Protein AF-A0A6B3GGD8-F1 (afdb_monomer_lite)

pLDDT: mean 86.85, std 11.64, range [50.53, 98.0]

Foldseek 3Di:
DDDPPDDPVCVVVLVDDPDDDDDDDDDDDDDDDAAQHKDKDADQADWDWDQDPVRDTDIDGPRDIDIDHHGD

Structure (mmCIF, N/CA/C/O backbone):
data_AF-A0A6B3GGD8-F1
#
_entry.id   AF-A0A6B3GGD8-F1
#
loop_
_atom_site.group_PDB
_atom_site.id
_atom_site.type_symbol
_atom_site.label_atom_id
_atom_site.label_alt_id
_atom_site.label_comp_id
_atom_site.label_asym_id
_atom_site.label_entity_id
_atom_site.label_seq_id
_atom_site.pdbx_PDB_ins_code
_atom_site.Cartn_x
_atom_site.Cartn_y
_atom_site.Cartn_z
_atom_site.occupancy
_atom_site.B_iso_or_equiv
_atom_site.auth_seq_id
_atom_site.auth_comp_id
_atom_site.auth_asym_id
_atom_site.auth_atom_id
_atom_site.pdbx_PDB_model_num
ATOM 1 N N . MET A 1 1 ? 25.015 -15.831 3.061 1.00 50.53 1 MET A N 1
ATOM 2 C CA . MET A 1 1 ? 25.713 -15.066 2.001 1.00 50.53 1 MET A CA 1
ATOM 3 C C . MET A 1 1 ? 25.275 -13.610 2.094 1.00 50.53 1 MET A C 1
ATOM 5 O O . MET A 1 1 ? 24.106 -13.381 2.373 1.00 50.53 1 MET A O 1
ATOM 9 N N . ARG A 1 2 ? 26.184 -12.641 1.927 1.00 55.62 2 ARG A N 1
ATOM 10 C CA . ARG A 1 2 ? 25.879 -11.198 1.907 1.00 55.62 2 ARG A CA 1
ATOM 11 C C . ARG A 1 2 ? 26.308 -10.638 0.552 1.00 55.62 2 ARG A C 1
ATOM 13 O O . ARG A 1 2 ? 27.459 -10.820 0.171 1.00 55.62 2 ARG A O 1
ATOM 20 N N . PHE A 1 3 ? 25.393 -9.974 -0.147 1.00 58.56 3 PHE A N 1
ATOM 21 C CA . PHE A 1 3 ? 25.651 -9.316 -1.427 1.00 58.56 3 PHE A CA 1
ATOM 22 C C . PHE A 1 3 ? 25.659 -7.805 -1.195 1.00 58.56 3 PHE A C 1
ATOM 24 O O . PHE A 1 3 ? 24.609 -7.211 -0.975 1.00 58.56 3 PHE A O 1
ATOM 31 N N . PHE A 1 4 ? 26.841 -7.189 -1.190 1.00 62.50 4 PHE A N 1
ATOM 32 C CA . PHE A 1 4 ? 26.980 -5.745 -0.948 1.00 62.50 4 PHE A CA 1
ATOM 33 C C . PHE A 1 4 ? 26.784 -4.901 -2.216 1.00 62.50 4 PHE A C 1
ATOM 35 O O . PHE A 1 4 ? 26.492 -3.713 -2.129 1.00 62.50 4 PHE A O 1
ATOM 42 N N . THR A 1 5 ? 26.885 -5.525 -3.390 1.00 74.81 5 THR A N 1
ATOM 43 C CA . THR A 1 5 ? 26.550 -4.921 -4.684 1.00 74.81 5 THR A CA 1
ATOM 44 C C . THR A 1 5 ? 25.670 -5.909 -5.437 1.00 74.81 5 THR A C 1
ATOM 46 O O . THR A 1 5 ? 26.176 -6.839 -6.069 1.00 74.81 5 THR A O 1
ATOM 49 N N . PRO A 1 6 ? 24.346 -5.805 -5.293 1.00 70.38 6 PRO A N 1
ATOM 50 C CA . PRO A 1 6 ? 23.459 -6.768 -5.907 1.00 70.38 6 PRO A CA 1
ATOM 51 C C . PRO A 1 6 ? 23.484 -6.655 -7.433 1.00 70.38 6 PRO A C 1
ATOM 53 O O . PRO A 1 6 ? 23.390 -5.573 -8.005 1.00 70.38 6 PRO A O 1
ATOM 56 N N . SER A 1 7 ? 23.623 -7.801 -8.098 1.00 76.69 7 SER A N 1
ATOM 57 C CA . SER A 1 7 ? 23.508 -7.885 -9.558 1.00 76.69 7 SER A CA 1
ATOM 58 C C . SER A 1 7 ? 22.038 -7.805 -10.011 1.00 76.69 7 SER A C 1
ATOM 60 O O . SER A 1 7 ? 21.137 -8.092 -9.216 1.00 76.69 7 SER A O 1
ATOM 62 N N . PRO A 1 8 ? 21.760 -7.529 -11.302 1.00 74.69 8 PRO A N 1
ATOM 63 C CA . PRO A 1 8 ? 20.394 -7.514 -11.838 1.00 74.69 8 PRO A CA 1
ATOM 64 C C . PRO A 1 8 ? 19.604 -8.811 -11.594 1.00 74.69 8 PRO A C 1
ATOM 66 O O . PRO A 1 8 ? 18.380 -8.783 -11.485 1.00 74.69 8 PRO A O 1
ATOM 69 N N . LEU A 1 9 ? 20.293 -9.951 -11.471 1.00 76.12 9 LEU A N 1
ATOM 70 C CA . LEU A 1 9 ? 19.668 -11.231 -11.138 1.00 76.12 9 LEU A CA 1
ATOM 71 C C . LEU A 1 9 ? 19.138 -11.245 -9.693 1.00 76.12 9 LEU A C 1
ATOM 73 O O . LEU A 1 9 ? 18.043 -11.742 -9.456 1.00 76.12 9 LEU A O 1
ATOM 77 N N . HIS A 1 10 ? 19.840 -10.618 -8.745 1.00 71.81 10 HIS A N 1
ATOM 78 C CA . HIS A 1 10 ? 19.376 -10.480 -7.358 1.00 71.81 10 HIS A CA 1
ATOM 79 C C . HIS A 1 10 ? 18.177 -9.532 -7.224 1.00 71.81 10 HIS A C 1
ATOM 81 O O . HIS A 1 10 ? 17.327 -9.753 -6.363 1.00 71.81 10 HIS A O 1
ATOM 87 N N . HIS A 1 11 ? 18.070 -8.520 -8.094 1.00 67.31 11 HIS A N 1
ATOM 88 C CA . HIS A 1 11 ? 16.903 -7.629 -8.137 1.00 67.31 11 HIS A CA 1
ATOM 89 C C . HIS A 1 11 ? 15.628 -8.401 -8.494 1.00 67.31 11 HIS A C 1
ATOM 91 O O . HIS A 1 11 ? 14.588 -8.195 -7.877 1.00 67.31 11 HIS A O 1
ATOM 97 N N . ARG A 1 12 ? 15.725 -9.354 -9.431 1.00 66.12 12 ARG A N 1
ATOM 98 C CA . ARG A 1 12 ? 14.599 -10.219 -9.823 1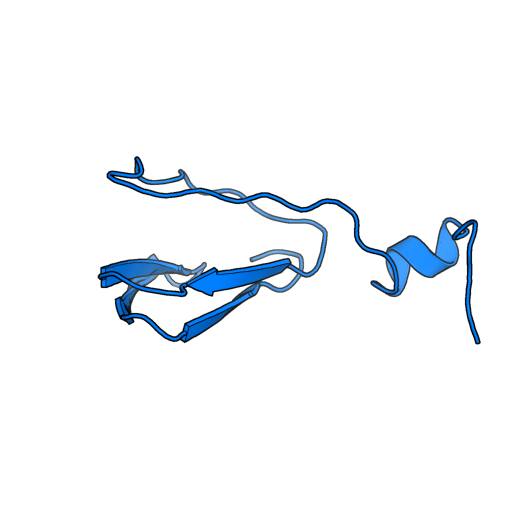.00 66.12 12 ARG A CA 1
ATOM 99 C C . ARG A 1 12 ? 14.235 -11.263 -8.768 1.00 66.12 12 ARG A C 1
ATOM 101 O O . ARG A 1 12 ? 13.103 -11.725 -8.751 1.00 66.12 12 ARG A O 1
ATOM 108 N N . LEU A 1 13 ? 15.174 -11.625 -7.893 1.00 65.31 13 LEU A N 1
ATOM 109 C CA . LEU A 1 13 ? 14.941 -12.553 -6.781 1.00 65.31 13 LEU A CA 1
ATOM 110 C C . LEU A 1 13 ? 14.326 -11.872 -5.544 1.00 65.31 13 LEU A C 1
ATOM 112 O O . LEU A 1 13 ? 14.073 -12.549 -4.552 1.00 65.31 13 LEU A O 1
ATOM 116 N N . GLY A 1 14 ? 14.124 -10.547 -5.561 1.00 62.41 14 GLY A N 1
ATOM 117 C CA . GLY A 1 14 ? 13.613 -9.801 -4.404 1.00 62.41 14 GLY A CA 1
ATOM 118 C C . GLY A 1 14 ? 14.587 -9.747 -3.218 1.00 62.41 14 GLY A C 1
ATOM 119 O O . GLY A 1 14 ? 14.179 -9.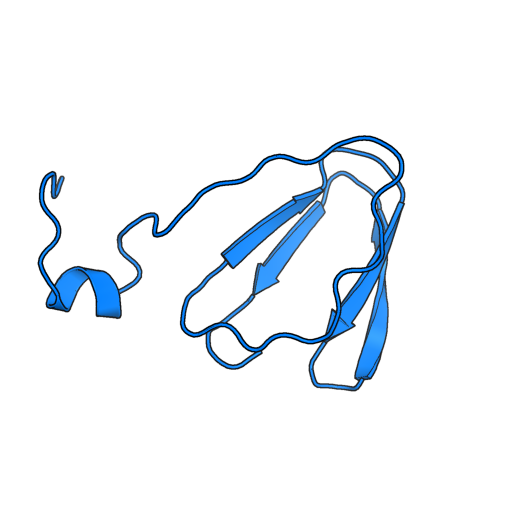458 -2.098 1.00 62.41 14 GLY A O 1
ATOM 120 N N . LEU A 1 15 ? 15.878 -10.026 -3.442 1.00 70.75 15 LEU A N 1
ATOM 121 C CA . LEU A 1 15 ? 16.895 -10.139 -2.385 1.00 70.75 15 LEU A CA 1
ATOM 122 C C . LEU A 1 15 ? 17.541 -8.796 -2.005 1.00 70.75 15 LEU A C 1
ATOM 124 O O . LEU A 1 15 ? 18.597 -8.768 -1.371 1.00 70.75 15 LEU A O 1
ATOM 128 N N . VAL A 1 16 ? 16.938 -7.681 -2.414 1.00 76.69 16 VAL A N 1
ATOM 129 C CA . VAL A 1 16 ? 17.466 -6.331 -2.202 1.00 76.69 16 VAL A CA 1
ATOM 130 C C . VAL A 1 16 ? 16.376 -5.388 -1.730 1.00 76.69 16 VAL A C 1
ATOM 132 O O . VAL A 1 16 ? 15.245 -5.439 -2.207 1.00 76.69 16 VAL A O 1
ATOM 135 N N . CYS A 1 17 ? 16.729 -4.493 -0.811 1.00 80.62 17 CYS A N 1
ATOM 136 C CA . CYS A 1 17 ? 15.863 -3.375 -0.467 1.00 80.62 17 CYS A CA 1
ATOM 137 C C . CYS A 1 17 ? 15.943 -2.338 -1.593 1.00 80.62 17 CYS A C 1
ATOM 139 O O . CYS A 1 17 ? 16.996 -1.739 -1.802 1.00 80.62 17 CYS A O 1
ATOM 141 N N . LEU A 1 18 ? 14.844 -2.152 -2.328 1.00 82.69 18 LEU A N 1
ATOM 142 C CA . LEU A 1 18 ? 14.757 -1.168 -3.414 1.00 82.69 18 LEU A CA 1
ATOM 143 C C . LEU A 1 18 ? 14.459 0.250 -2.901 1.00 82.69 18 LEU A C 1
ATOM 145 O O . LEU A 1 18 ? 14.674 1.225 -3.615 1.00 82.69 18 LEU A O 1
ATOM 149 N N . GLY A 1 19 ? 13.987 0.374 -1.659 1.00 84.19 19 GLY A N 1
ATOM 150 C CA . GLY A 1 19 ? 13.696 1.649 -1.017 1.00 84.19 19 GLY A CA 1
ATOM 151 C C . GLY A 1 19 ? 13.038 1.469 0.348 1.00 84.19 19 GLY A C 1
ATOM 152 O O . GLY A 1 19 ? 12.455 0.428 0.644 1.00 84.19 19 GLY A O 1
ATOM 153 N N . VAL A 1 20 ? 13.123 2.507 1.178 1.00 90.50 20 VAL A N 1
ATOM 154 C CA . VAL A 1 20 ? 12.470 2.579 2.489 1.00 90.50 20 VAL A CA 1
ATOM 155 C C . VAL A 1 20 ? 11.891 3.974 2.687 1.00 90.50 20 VAL A C 1
ATOM 157 O O . VAL A 1 20 ? 12.465 4.963 2.236 1.00 90.50 20 VAL A O 1
ATOM 160 N N . GLY A 1 21 ? 10.747 4.053 3.360 1.00 91.25 21 GLY A N 1
ATOM 161 C CA . GLY A 1 21 ? 10.100 5.309 3.710 1.00 91.25 21 GLY A CA 1
ATOM 162 C C . GLY A 1 21 ? 9.415 5.208 5.065 1.00 91.25 21 GLY A C 1
ATOM 163 O O . GLY A 1 21 ? 9.013 4.124 5.485 1.00 91.25 21 GLY A O 1
ATOM 164 N N . LEU A 1 22 ? 9.286 6.348 5.739 1.00 94.81 22 LEU A N 1
ATOM 165 C CA . LEU A 1 22 ? 8.564 6.481 6.997 1.00 94.81 22 LEU A CA 1
ATOM 166 C C . LEU A 1 22 ? 7.611 7.667 6.892 1.00 94.81 22 LEU A C 1
ATOM 168 O O . LEU A 1 22 ? 7.979 8.730 6.394 1.00 94.81 22 LEU A O 1
ATOM 172 N N . GLN A 1 23 ? 6.382 7.469 7.351 1.00 93.19 23 GLN A N 1
ATOM 173 C CA . GLN A 1 23 ? 5.351 8.496 7.376 1.00 93.19 23 GLN A CA 1
ATOM 174 C C . GLN A 1 23 ? 4.619 8.444 8.717 1.00 93.19 23 GLN A C 1
ATOM 176 O O . GLN A 1 23 ? 4.437 7.369 9.288 1.00 93.19 23 GLN A O 1
ATOM 181 N N . HIS A 1 24 ? 4.202 9.603 9.223 1.00 95.19 24 HIS A N 1
ATOM 182 C CA . HIS A 1 24 ? 3.457 9.728 10.474 1.00 95.19 24 HIS A CA 1
ATOM 183 C C . HIS A 1 24 ? 2.507 10.932 10.436 1.00 95.19 24 HIS A C 1
ATOM 185 O O . HIS A 1 24 ? 2.731 11.890 9.696 1.00 95.19 24 HIS A O 1
ATOM 191 N N . GLY A 1 25 ? 1.483 10.916 11.291 1.00 94.38 25 GLY A N 1
ATOM 192 C CA . GLY A 1 25 ? 0.481 11.980 11.391 1.00 94.38 25 GLY A CA 1
ATOM 193 C C . GLY A 1 25 ? -0.749 11.722 10.519 1.00 94.38 25 GLY A C 1
ATOM 194 O O . GLY A 1 25 ? -1.081 10.575 10.226 1.00 94.38 25 GLY A O 1
ATOM 195 N N . ALA A 1 26 ? -1.445 12.791 10.125 1.00 92.69 26 ALA A N 1
ATOM 196 C CA . ALA A 1 26 ? -2.582 12.701 9.214 1.00 92.69 26 ALA A CA 1
ATOM 197 C C . ALA A 1 26 ? -2.078 12.486 7.780 1.00 92.69 26 ALA A C 1
ATOM 199 O O . ALA A 1 26 ? -1.599 13.417 7.132 1.00 92.69 26 ALA A O 1
ATOM 200 N N . LEU A 1 27 ? -2.151 11.245 7.303 1.00 90.12 27 LEU A N 1
ATOM 201 C CA . LEU A 1 27 ? -1.663 10.874 5.979 1.00 90.12 27 LEU A CA 1
ATOM 202 C C . LEU A 1 27 ? -2.785 10.980 4.937 1.00 90.12 27 LEU A C 1
ATOM 204 O O . LEU A 1 27 ? -3.899 10.513 5.192 1.00 90.12 27 LEU A O 1
ATOM 208 N N . PRO A 1 28 ? -2.519 11.558 3.752 1.00 90.69 28 PRO A N 1
ATOM 209 C CA . PRO A 1 28 ? -3.474 11.514 2.659 1.00 90.69 28 PRO A CA 1
ATOM 210 C C . PRO A 1 28 ? -3.653 10.073 2.173 1.00 90.69 28 PRO A C 1
ATOM 212 O O . PRO A 1 28 ? -2.762 9.231 2.297 1.00 90.69 28 PRO A O 1
ATOM 215 N N . THR A 1 29 ? -4.803 9.792 1.561 1.00 91.69 29 THR A N 1
ATOM 216 C CA . THR A 1 29 ? -4.989 8.514 0.870 1.00 91.69 29 THR A CA 1
ATOM 217 C C . THR A 1 29 ? -4.023 8.437 -0.308 1.00 91.69 29 THR A C 1
ATOM 219 O O . THR A 1 29 ? -4.022 9.311 -1.174 1.00 91.69 29 THR A O 1
ATOM 222 N N . VAL A 1 30 ? -3.221 7.376 -0.356 1.00 88.94 30 VAL A N 1
ATOM 223 C CA . VAL A 1 30 ? -2.384 7.073 -1.519 1.00 88.94 30 VAL A CA 1
ATOM 224 C C . VAL A 1 30 ? -3.272 6.455 -2.598 1.00 88.94 30 VAL A C 1
ATOM 226 O O . VAL A 1 30 ? -4.022 5.514 -2.332 1.00 88.94 30 VAL A O 1
ATOM 229 N N . GLY A 1 31 ? -3.227 7.023 -3.804 1.00 87.06 31 GLY A N 1
ATOM 230 C CA . GLY A 1 31 ? -3.999 6.535 -4.945 1.00 87.06 31 GLY A CA 1
ATOM 231 C C . GLY A 1 31 ? -3.578 5.129 -5.402 1.00 87.06 31 GLY A C 1
ATOM 232 O O . GLY A 1 31 ? -2.559 4.604 -4.946 1.00 87.06 31 GLY A O 1
ATOM 233 N N . PRO A 1 32 ? -4.346 4.513 -6.317 1.00 87.12 32 PRO A N 1
ATOM 234 C CA . PRO A 1 32 ? -4.002 3.213 -6.883 1.00 87.12 32 PRO A CA 1
ATOM 235 C C . PRO A 1 32 ? -2.623 3.247 -7.548 1.00 87.12 32 PRO A C 1
ATOM 237 O O . PRO A 1 32 ? -2.320 4.163 -8.312 1.00 87.12 32 PRO A O 1
ATOM 240 N N . ARG A 1 33 ? -1.800 2.237 -7.272 1.00 88.81 33 ARG A N 1
ATOM 241 C CA . ARG A 1 33 ? -0.500 2.021 -7.913 1.00 88.81 33 ARG A CA 1
ATOM 242 C C . ARG A 1 33 ? -0.257 0.527 -8.009 1.00 88.81 33 ARG A C 1
ATOM 244 O O . ARG A 1 33 ? -0.500 -0.173 -7.035 1.00 88.81 33 ARG A O 1
ATOM 251 N N . THR A 1 34 ? 0.261 0.080 -9.143 1.00 89.69 34 THR A N 1
ATOM 252 C CA . THR A 1 34 ? 0.798 -1.273 -9.279 1.00 89.69 34 THR A CA 1
ATOM 253 C C . THR A 1 34 ? 2.291 -1.237 -9.000 1.00 89.69 34 THR A C 1
ATOM 255 O O . THR A 1 34 ? 2.998 -0.345 -9.473 1.00 89.69 34 THR A O 1
ATOM 258 N N . LEU A 1 35 ? 2.762 -2.185 -8.199 1.00 87.88 35 LEU A N 1
ATOM 259 C CA . LEU A 1 35 ? 4.171 -2.333 -7.845 1.00 87.88 35 LEU A CA 1
ATOM 260 C C . LEU A 1 35 ? 4.803 -3.494 -8.612 1.00 87.88 35 LEU A C 1
ATOM 262 O O . LEU A 1 35 ? 4.182 -4.537 -8.775 1.00 87.88 35 LEU A O 1
ATOM 266 N N . ASP A 1 36 ? 6.049 -3.340 -9.051 1.00 87.19 36 ASP A N 1
ATOM 267 C CA . ASP A 1 36 ? 6.825 -4.384 -9.737 1.00 87.19 36 ASP A CA 1
ATOM 268 C C . ASP A 1 36 ? 7.704 -5.218 -8.782 1.00 87.19 36 ASP A C 1
ATOM 270 O O . ASP A 1 36 ? 8.427 -6.115 -9.213 1.00 87.19 36 ASP A O 1
ATOM 274 N N . HIS A 1 37 ? 7.623 -4.957 -7.475 1.00 86.19 37 HIS A N 1
ATOM 275 C CA . HIS A 1 37 ? 8.412 -5.606 -6.430 1.00 86.19 37 HIS A CA 1
ATOM 276 C C . HIS A 1 37 ? 7.579 -5.906 -5.176 1.00 86.19 37 HIS A C 1
ATOM 278 O O . HIS A 1 37 ? 6.493 -5.359 -4.978 1.00 86.19 37 HIS A O 1
ATOM 284 N N . HIS A 1 38 ? 8.104 -6.781 -4.315 1.00 89.25 38 HIS A N 1
ATOM 285 C CA . HIS A 1 38 ? 7.521 -7.045 -3.000 1.00 89.25 38 HIS A CA 1
ATOM 286 C C . HIS A 1 38 ? 7.676 -5.833 -2.080 1.00 89.25 38 HIS A C 1
ATOM 288 O O . HIS A 1 38 ? 8.757 -5.249 -2.003 1.00 89.25 38 HIS A O 1
ATOM 294 N N . VAL A 1 39 ? 6.618 -5.490 -1.343 1.00 91.69 39 VAL A N 1
ATOM 295 C CA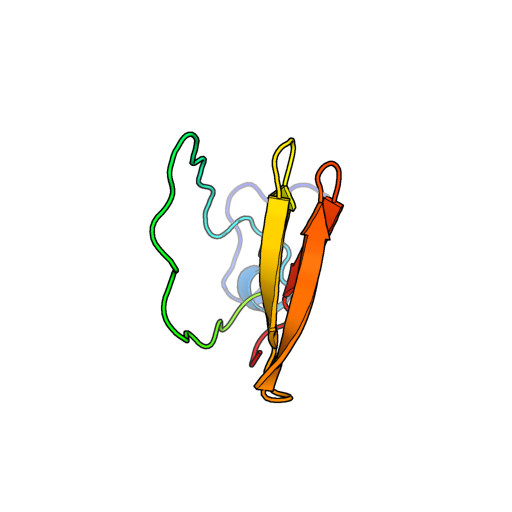 . VAL A 1 39 ? 6.638 -4.391 -0.368 1.00 91.69 39 VAL A CA 1
ATOM 296 C C . VAL A 1 39 ? 6.022 -4.837 0.951 1.00 91.69 39 VAL A C 1
ATOM 298 O O . VAL A 1 39 ? 4.920 -5.381 0.985 1.00 91.69 39 VAL A O 1
ATOM 301 N N . ALA A 1 40 ? 6.722 -4.544 2.045 1.00 93.94 40 ALA A N 1
ATOM 302 C CA . ALA A 1 40 ? 6.187 -4.622 3.396 1.00 93.94 40 ALA A CA 1
ATOM 303 C C . ALA A 1 40 ? 5.759 -3.225 3.851 1.00 93.94 40 ALA A C 1
ATOM 305 O O . ALA A 1 40 ? 6.597 -2.334 3.989 1.00 93.94 40 ALA A O 1
ATOM 306 N N . VAL A 1 41 ? 4.468 -3.038 4.115 1.00 94.69 41 VAL A N 1
ATOM 307 C CA . VAL A 1 41 ? 3.960 -1.841 4.792 1.00 94.69 41 VAL A CA 1
ATOM 308 C C . VAL A 1 41 ? 3.690 -2.203 6.243 1.00 94.69 41 VAL A C 1
ATOM 310 O O . VAL A 1 41 ? 2.824 -3.028 6.533 1.00 94.69 41 VAL A O 1
ATOM 313 N N . ILE A 1 42 ? 4.441 -1.591 7.153 1.00 97.00 42 ILE A N 1
ATOM 314 C CA . ILE A 1 42 ? 4.293 -1.802 8.592 1.00 97.00 42 ILE A CA 1
ATOM 315 C C . ILE A 1 42 ? 3.506 -0.625 9.163 1.00 97.00 42 ILE A C 1
ATOM 317 O O . ILE A 1 42 ? 3.934 0.524 9.063 1.00 97.00 42 ILE A O 1
ATOM 321 N N . VAL A 1 43 ? 2.353 -0.914 9.763 1.00 97.25 43 VAL A N 1
ATOM 322 C CA . VAL A 1 43 ? 1.548 0.070 10.488 1.00 97.25 43 VAL A CA 1
ATOM 323 C C . VAL A 1 43 ? 1.833 -0.103 11.971 1.00 97.25 43 VAL A C 1
ATOM 325 O O . VAL A 1 43 ? 1.294 -1.004 12.612 1.00 97.25 43 VAL A O 1
ATOM 328 N N . ASN A 1 44 ? 2.690 0.759 12.521 1.00 97.81 44 ASN A N 1
ATOM 329 C CA . ASN A 1 44 ? 3.046 0.700 13.940 1.00 97.81 44 ASN A CA 1
ATOM 330 C C . ASN A 1 44 ? 1.863 1.077 14.847 1.00 97.81 44 ASN A C 1
ATOM 332 O O . ASN A 1 44 ? 1.661 0.450 15.883 1.00 97.81 44 ASN A O 1
ATOM 336 N N . SER A 1 45 ? 1.083 2.093 14.473 1.00 97.06 45 SER A N 1
ATOM 337 C CA . SER A 1 45 ? -0.065 2.581 15.243 1.00 97.06 45 SER A CA 1
ATOM 338 C C . SER A 1 45 ? -1.083 3.294 14.349 1.00 97.06 45 SER A C 1
ATOM 340 O O . SER A 1 45 ? -0.784 3.659 13.212 1.00 97.06 45 SER A O 1
ATOM 342 N N . GLY A 1 46 ? -2.297 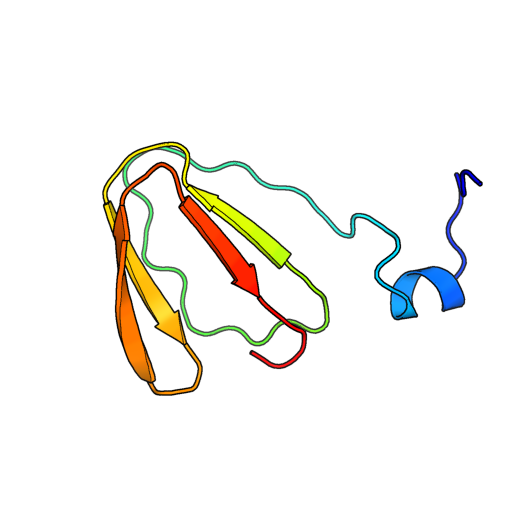3.492 14.870 1.00 96.75 46 GLY A N 1
ATOM 343 C CA . GLY A 1 46 ? -3.392 4.156 14.163 1.00 96.75 46 GLY A CA 1
ATOM 344 C C . GLY A 1 46 ? -4.372 3.187 13.506 1.00 96.75 46 GLY A C 1
ATOM 345 O O . GLY A 1 46 ? -4.329 1.975 13.725 1.00 96.75 46 GLY A O 1
ATOM 346 N N . THR A 1 47 ? -5.297 3.750 12.732 1.00 96.62 47 THR A N 1
ATOM 347 C CA . THR A 1 47 ? -6.354 3.012 12.035 1.00 96.62 47 THR A CA 1
ATOM 348 C C . THR A 1 47 ? -6.531 3.546 10.619 1.00 96.62 47 THR A C 1
ATOM 350 O O . THR A 1 47 ? -6.198 4.693 10.323 1.00 96.62 47 THR A O 1
ATOM 353 N N . GLY A 1 48 ? -7.052 2.705 9.735 1.00 95.75 48 GLY A N 1
ATOM 354 C CA . GLY A 1 48 ? -7.312 3.049 8.348 1.00 95.75 48 GLY A CA 1
ATOM 355 C C . GLY A 1 48 ? -7.882 1.865 7.583 1.00 95.75 48 GLY A C 1
ATOM 356 O O . GLY A 1 48 ? -8.512 0.970 8.149 1.00 95.75 48 GLY A O 1
ATOM 357 N N . TRP A 1 49 ? -7.664 1.859 6.275 1.00 96.62 49 TRP A N 1
ATOM 358 C CA . TRP A 1 49 ? -8.088 0.772 5.405 1.00 96.62 49 TRP A CA 1
ATOM 359 C C . TRP A 1 49 ? -7.090 0.570 4.269 1.00 96.62 49 TRP A C 1
ATOM 361 O O . TRP A 1 49 ? -6.433 1.506 3.820 1.00 96.62 49 TRP A O 1
ATOM 371 N N . PHE A 1 50 ? -7.025 -0.659 3.776 1.00 95.25 50 PHE A N 1
ATOM 372 C CA . PHE A 1 50 ? -6.319 -1.040 2.560 1.00 95.25 50 PHE A CA 1
ATOM 373 C C . PHE A 1 50 ? -7.337 -1.493 1.517 1.00 95.25 50 PHE A C 1
ATOM 375 O O . PHE A 1 50 ? -8.290 -2.193 1.853 1.00 95.25 50 PHE A O 1
ATOM 382 N N . LYS A 1 51 ? -7.160 -1.086 0.258 1.00 95.19 51 LYS A N 1
ATOM 383 C CA . LYS A 1 51 ? -7.991 -1.551 -0.855 1.00 95.19 51 LYS A CA 1
ATOM 384 C C . LYS A 1 51 ? -7.113 -2.300 -1.846 1.00 95.19 51 LYS A C 1
ATOM 386 O O . LYS A 1 51 ? -6.252 -1.677 -2.459 1.00 95.19 51 LYS A O 1
ATOM 391 N N . GLY A 1 52 ? -7.339 -3.605 -1.965 1.00 91.69 52 GLY A N 1
ATOM 392 C CA . GLY A 1 52 ? -6.597 -4.468 -2.878 1.00 91.69 52 GLY A CA 1
ATOM 393 C C . GLY A 1 52 ? -7.172 -4.478 -4.300 1.00 91.69 52 GLY A C 1
ATOM 394 O O . GLY A 1 52 ? -8.140 -3.762 -4.587 1.00 91.69 52 GLY A O 1
ATOM 395 N N . PRO A 1 53 ? -6.607 -5.317 -5.188 1.00 90.12 53 PRO A N 1
ATOM 396 C CA . PRO A 1 53 ? -7.077 -5.490 -6.567 1.00 90.12 53 PRO A CA 1
ATOM 397 C C . PRO A 1 53 ? -8.534 -5.958 -6.678 1.00 90.12 53 PRO A C 1
ATOM 399 O O . PRO A 1 53 ? -9.203 -5.666 -7.663 1.00 90.12 53 PRO A O 1
ATOM 402 N N . ASP A 1 54 ? -9.045 -6.639 -5.649 1.00 90.44 54 ASP A N 1
ATOM 403 C CA . ASP A 1 54 ? -10.450 -7.050 -5.532 1.00 90.44 54 ASP A CA 1
ATOM 404 C C . ASP A 1 54 ? -11.417 -5.865 -5.324 1.00 90.44 54 ASP A C 1
ATOM 406 O O . ASP A 1 54 ? -12.634 -6.041 -5.293 1.00 90.44 54 ASP A O 1
ATOM 410 N N . GLY A 1 55 ? -10.887 -4.649 -5.153 1.00 91.06 55 GLY A N 1
ATOM 411 C CA . GLY A 1 55 ? -11.650 -3.433 -4.898 1.00 91.06 55 GLY A CA 1
ATOM 412 C C . GLY A 1 55 ? -12.222 -3.344 -3.481 1.00 91.06 55 GLY A C 1
ATOM 413 O O . GLY A 1 55 ? -12.824 -2.322 -3.136 1.00 91.06 55 GLY A O 1
ATOM 414 N N . ARG A 1 56 ? -12.015 -4.357 -2.632 1.00 94.19 56 ARG A N 1
ATOM 415 C CA . ARG A 1 56 ? -12.578 -4.408 -1.285 1.00 94.19 56 ARG A CA 1
ATOM 416 C C . ARG A 1 56 ? -11.705 -3.631 -0.314 1.00 94.19 56 ARG A C 1
ATOM 418 O O . ARG A 1 56 ? -10.488 -3.789 -0.266 1.00 94.19 56 ARG A O 1
ATOM 425 N N . ARG A 1 57 ? -12.343 -2.804 0.518 1.00 95.81 57 ARG A N 1
ATOM 426 C CA . ARG A 1 57 ? -11.672 -2.148 1.644 1.00 95.81 57 ARG A CA 1
ATOM 427 C C . ARG A 1 57 ? -11.588 -3.105 2.825 1.00 95.81 57 ARG A C 1
ATOM 429 O O . ARG A 1 57 ? -12.609 -3.503 3.377 1.00 95.81 57 ARG A O 1
ATOM 436 N N . THR A 1 58 ? -10.369 -3.429 3.220 1.00 96.00 58 THR A N 1
ATOM 437 C CA . THR A 1 58 ? -10.065 -4.177 4.437 1.00 96.00 58 THR A CA 1
ATOM 438 C C . THR A 1 58 ? -9.652 -3.181 5.520 1.00 96.00 58 THR A C 1
ATOM 440 O O . THR A 1 58 ? -8.735 -2.393 5.272 1.00 96.00 58 THR A O 1
ATOM 443 N N . PRO A 1 59 ? -10.314 -3.149 6.691 1.00 97.62 59 PRO A N 1
ATOM 444 C CA . PRO A 1 59 ? -9.892 -2.293 7.794 1.00 97.62 59 PRO A CA 1
ATOM 445 C C . PRO A 1 59 ? -8.509 -2.717 8.299 1.00 97.62 59 PRO A C 1
ATOM 447 O O . PRO A 1 59 ? -8.191 -3.904 8.347 1.00 97.62 59 PRO A O 1
ATOM 450 N N . VAL A 1 60 ? -7.691 -1.738 8.675 1.00 97.44 60 VAL A N 1
ATOM 451 C CA . VAL A 1 60 ? -6.334 -1.941 9.188 1.00 97.44 60 VAL A CA 1
ATOM 452 C C . VAL A 1 60 ? -6.196 -1.162 10.488 1.00 97.44 60 VAL A C 1
ATOM 454 O O . VAL A 1 60 ? -6.429 0.045 10.516 1.00 97.44 60 VAL A O 1
ATOM 457 N N . THR A 1 61 ? -5.790 -1.850 11.550 1.00 97.94 61 THR A N 1
ATOM 458 C CA . THR A 1 61 ? -5.471 -1.257 12.853 1.00 97.94 61 THR A CA 1
ATOM 459 C C . THR A 1 61 ? -4.053 -1.668 13.224 1.00 97.94 61 THR A C 1
ATOM 461 O O . THR A 1 61 ? -3.654 -2.810 12.987 1.00 97.94 61 THR A O 1
ATOM 464 N N . GLY A 1 62 ? -3.262 -0.733 13.746 1.00 97.19 62 GLY A N 1
ATOM 465 C CA . GLY A 1 62 ? -1.924 -1.038 14.248 1.00 97.19 62 GLY A CA 1
ATOM 466 C C . GLY A 1 62 ? -1.973 -1.855 15.552 1.00 97.19 62 GLY A C 1
ATOM 467 O O . GLY A 1 62 ? -2.889 -1.648 16.350 1.00 97.19 62 GLY A O 1
ATOM 468 N N . PRO A 1 63 ? -0.992 -2.739 15.813 1.00 98.00 63 PRO A N 1
ATOM 469 C CA . PRO A 1 63 ? 0.128 -3.084 14.939 1.00 98.00 63 PRO A CA 1
ATOM 470 C C . PRO A 1 63 ? -0.283 -4.070 13.833 1.00 98.00 63 PRO A C 1
ATOM 472 O O . PRO A 1 63 ? -0.947 -5.071 14.098 1.00 98.00 63 PRO A O 1
ATOM 475 N N . SER A 1 64 ? 0.133 -3.817 12.591 1.00 97.75 64 SER A N 1
ATOM 476 C CA . SER A 1 64 ? -0.141 -4.723 11.465 1.00 97.75 64 SER A CA 1
ATOM 477 C C . SER A 1 64 ? 0.910 -4.656 10.355 1.00 97.75 64 SER A C 1
ATOM 479 O O . SER A 1 64 ? 1.635 -3.671 10.209 1.00 97.75 64 SER A O 1
ATOM 481 N N . LEU A 1 65 ? 0.983 -5.734 9.570 1.00 97.31 65 LEU A N 1
ATOM 482 C CA . LEU A 1 65 ? 1.808 -5.859 8.370 1.00 97.31 65 LEU A CA 1
ATOM 483 C C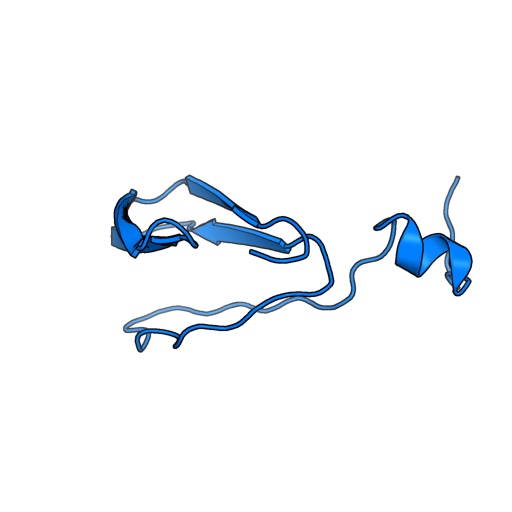 . LEU A 1 65 ? 0.901 -6.090 7.159 1.00 97.31 65 LEU A C 1
ATOM 485 O O . LEU A 1 65 ? 0.111 -7.033 7.147 1.00 97.31 65 LEU A O 1
ATOM 489 N N . ILE A 1 66 ? 1.066 -5.268 6.126 1.00 95.06 66 ILE A N 1
ATOM 490 C CA . ILE A 1 66 ? 0.487 -5.495 4.802 1.00 95.06 66 ILE A CA 1
ATOM 491 C C . ILE A 1 66 ? 1.626 -5.926 3.881 1.00 95.06 66 ILE A C 1
ATOM 493 O O . ILE A 1 66 ? 2.593 -5.186 3.690 1.00 95.06 66 ILE A O 1
ATOM 497 N N . TRP A 1 67 ? 1.513 -7.127 3.321 1.00 94.12 67 TRP A N 1
ATOM 498 C CA . TRP A 1 67 ? 2.471 -7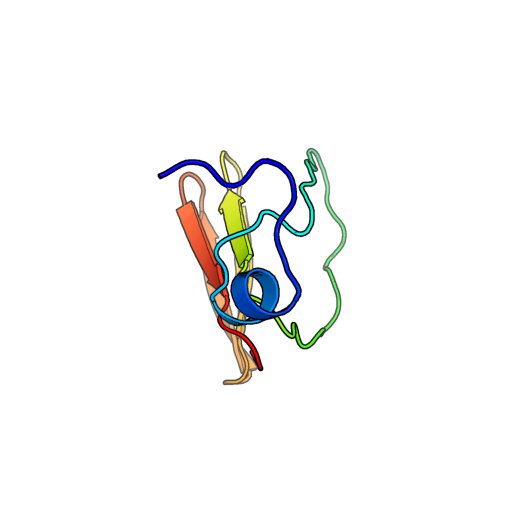.661 2.359 1.00 94.12 67 TRP A CA 1
ATOM 499 C C . TRP A 1 67 ? 1.905 -7.547 0.946 1.00 94.12 67 TRP A C 1
ATOM 501 O O . TRP A 1 67 ? 0.899 -8.180 0.627 1.00 94.12 67 TRP A O 1
ATOM 511 N N . LEU A 1 68 ? 2.545 -6.733 0.111 1.00 92.19 68 LEU A N 1
ATOM 512 C CA . LEU A 1 68 ? 2.172 -6.533 -1.286 1.00 92.19 68 LEU A CA 1
ATOM 513 C C . LEU A 1 68 ? 3.084 -7.373 -2.177 1.00 92.19 68 LEU A C 1
ATOM 515 O O . LEU A 1 68 ? 4.307 -7.389 -2.000 1.00 92.19 68 LEU A O 1
ATOM 519 N N . THR A 1 69 ? 2.488 -8.074 -3.133 1.00 91.00 69 THR A N 1
ATOM 520 C CA . THR A 1 69 ? 3.218 -8.860 -4.130 1.00 91.00 69 THR A CA 1
ATOM 521 C C . THR A 1 69 ? 3.315 -8.080 -5.438 1.00 91.00 69 THR A C 1
ATOM 523 O O . THR A 1 69 ? 2.425 -7.285 -5.731 1.00 91.00 69 THR A O 1
ATOM 526 N N . PRO A 1 70 ? 4.344 -8.315 -6.265 1.00 89.81 70 PRO A N 1
ATOM 527 C CA . PRO A 1 70 ? 4.411 -7.714 -7.591 1.00 89.81 70 PRO A CA 1
ATOM 528 C C . PRO A 1 70 ? 3.098 -7.904 -8.368 1.00 89.81 70 PRO A C 1
ATOM 530 O O . PRO A 1 70 ? 2.541 -9.001 -8.389 1.00 89.81 70 PRO A O 1
ATOM 533 N N . GLY A 1 71 ? 2.604 -6.837 -8.992 1.00 87.75 71 GLY A N 1
ATOM 534 C CA . GLY A 1 71 ? 1.367 -6.828 -9.775 1.00 87.75 71 GLY A CA 1
ATOM 535 C C . GLY A 1 71 ? 0.083 -6.510 -8.998 1.00 87.75 71 GLY A C 1
ATOM 536 O O . GLY A 1 71 ? -0.956 -6.370 -9.642 1.00 87.75 71 GLY A O 1
ATOM 537 N N . THR A 1 72 ? 0.128 -6.374 -7.664 1.00 80.44 72 THR A N 1
ATOM 538 C CA . THR A 1 72 ? -1.022 -5.902 -6.858 1.00 80.44 72 THR A CA 1
ATOM 539 C C . THR A 1 72 ? -1.163 -4.391 -6.849 1.00 80.44 72 THR A C 1
ATOM 541 O O . THR A 1 72 ? -0.112 -3.711 -6.943 1.00 80.44 72 THR A O 1
#

Radius of gyration: 14.55 Å; chains: 1; bounding box: 40×28×27 Å

Sequence (72 aa):
MRFFTPSPLHHRLGLVCLGVGLQHGALPTVGPRTLDHHVAVIVNSGTGWFKGPDGRRTPVTGPSLIWLTPGT

Secondary structure (DSSP, 8-state):
---SS--HHHHHTT-S--------SSPPPPPP---SS-EEEEE-S-EEEEE-TT-PEEEEESSEEEEEPTT-